Protein AF-A0A0F9AIU5-F1 (afdb_monomer)

Foldseek 3Di:
DDDQDPVNVVVVCVVPPPDDDDPVVVVVVVVVVPPDDDCPDPLVVQVVVLCPDPLVVVLFVLLCVVVVQAAPPPRDHDDKDKDFQCDPSNLCVVQVPDHPVSSVVRVSNRPSVRIHIHDPVVVVVVVVCVPPPPVVPPPDD

Sequence (141 aa):
GHIVSKKTREKLRKFNLGKEYSYKTRKKLSMAQTKEKEFTGFKKPLMKKIRIMGKYLKWRSAVFKRDNYHCQNCGEKGYLEAHHIIPLSIIICEFKVKTISDARKCVALWAVGNGISYCQRCHIKLDKFRGISIKNMELST

Organism: NCBI:txid412755

Nearest PDB structures (foldseek):
  5x42-assembly1_A  TM=6.432E-01  e=5.351E-02  Legionella pneumophila
  7ovb-assembly1_C  TM=6.244E-01  e=6.926E-02  Legionella pneumophila subsp. pneumophila str. Philadelphia 1
  5x1h-assembly4_I  TM=6.618E-01  e=1.408E-01  Legionella pneumophila subsp. pneum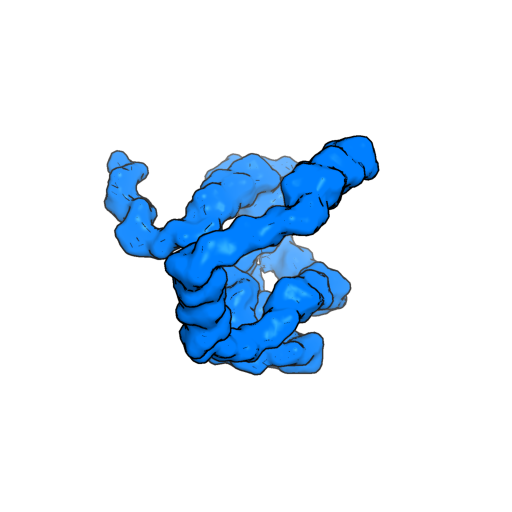ophila str. Philadelphia 1

Radius of gyration: 21.24 Å; Cα contacts (8 Å, |Δi|>4): 112; chains: 1; bounding box: 44×39×55 Å

Secondary structure (DSSP, 8-state):
-----HHHHHHHHHHHTTPPPPHHHHHHHHHHHSS------SHHHHHHHHHTSHHHHHHHHHHHHHTTTB-TTT--BSSEEEEESS-HHHHHHHTT--SHHHHHH-HHHH-GGGEEEEEHHHHHHHHTTTTS-GGGSSS--

Solvent-accessible surface area (backbone atoms only — not comparable to full-atom values): 8654 Å² total; per-residue (Å²): 131,88,83,77,52,69,70,57,52,53,52,53,48,65,71,54,59,89,66,82,70,54,69,71,57,51,49,54,56,50,60,68,64,69,54,88,67,80,83,75,68,67,54,68,65,51,53,55,55,51,68,70,32,72,67,39,53,53,35,44,51,50,22,31,59,74,46,69,56,25,13,79,85,78,61,51,69,74,76,68,43,71,43,52,75,67,45,68,71,54,53,35,57,78,69,63,46,83,47,72,68,46,51,73,69,41,59,79,82,57,40,49,87,37,38,43,31,22,29,62,73,58,43,51,61,57,53,73,49,69,87,58,66,78,88,71,71,82,81,81,129

Structure (mmCIF, N/CA/C/O backbone):
data_AF-A0A0F9AIU5-F1
#
_entry.id   AF-A0A0F9AIU5-F1
#
loop_
_atom_site.group_PDB
_atom_site.id
_atom_site.type_symbol
_atom_site.label_atom_id
_atom_site.label_alt_id
_atom_site.label_comp_id
_atom_site.label_asym_id
_atom_site.label_entity_id
_atom_site.label_seq_id
_atom_site.pdbx_PDB_ins_code
_atom_site.Cartn_x
_atom_site.Cartn_y
_atom_site.Cartn_z
_atom_site.occupancy
_atom_site.B_iso_or_equiv
_atom_site.auth_seq_id
_atom_site.auth_comp_id
_atom_site.auth_asym_id
_atom_site.auth_atom_id
_atom_site.pdbx_PDB_model_num
ATOM 1 N N . GLY A 1 1 ? -1.718 13.004 11.946 1.00 46.41 1 GLY A N 1
ATOM 2 C CA . GLY A 1 1 ? -2.636 13.099 13.098 1.00 46.41 1 GLY A CA 1
ATOM 3 C C . GLY A 1 1 ? -2.111 14.168 14.024 1.00 46.41 1 GLY A C 1
ATOM 4 O O . GLY A 1 1 ? -0.918 14.153 14.290 1.00 46.41 1 GLY A O 1
ATOM 5 N N . HIS A 1 2 ? -2.947 15.115 14.446 1.00 62.19 2 HIS A N 1
ATOM 6 C CA . HIS A 1 2 ? -2.507 16.229 15.289 1.00 62.19 2 HIS A CA 1
ATOM 7 C C . HIS A 1 2 ? -2.098 15.730 16.681 1.00 62.19 2 HIS A C 1
ATOM 9 O O . HIS A 1 2 ? -2.883 15.079 17.372 1.00 62.19 2 HIS A O 1
ATOM 15 N N . ILE A 1 3 ? -0.859 16.016 17.084 1.00 76.69 3 ILE A N 1
ATOM 16 C CA . ILE A 1 3 ? -0.356 15.684 18.419 1.00 76.69 3 ILE A CA 1
ATOM 17 C C . ILE A 1 3 ? -0.885 16.745 19.385 1.00 76.69 3 ILE A C 1
ATOM 19 O O . ILE A 1 3 ? -0.499 17.908 19.327 1.00 76.69 3 ILE A O 1
ATOM 23 N N . VAL A 1 4 ? -1.801 16.348 20.267 1.00 83.31 4 VAL A N 1
ATOM 24 C CA . VAL A 1 4 ? -2.376 17.240 21.282 1.00 83.31 4 VAL A CA 1
ATOM 25 C C . VAL A 1 4 ? -1.370 17.433 22.417 1.00 83.31 4 VAL A C 1
ATOM 27 O O . VAL A 1 4 ? -0.909 16.452 23.005 1.00 83.31 4 VAL A O 1
ATOM 30 N N . SER A 1 5 ? -1.052 18.688 22.747 1.00 91.00 5 SER A N 1
ATOM 31 C CA . SER A 1 5 ? -0.123 19.018 23.837 1.00 91.00 5 SER A CA 1
ATOM 32 C C . SER A 1 5 ? -0.610 18.475 25.192 1.00 91.00 5 SER A C 1
ATOM 34 O O . SER A 1 5 ? -1.819 18.366 25.434 1.00 91.00 5 SER A O 1
ATOM 36 N N . LYS A 1 6 ? 0.321 18.180 26.114 1.00 90.25 6 LYS A N 1
ATOM 37 C CA . LYS A 1 6 ? -0.019 17.752 27.488 1.00 90.25 6 LYS A CA 1
ATOM 38 C C . LYS A 1 6 ? -0.950 18.761 28.174 1.00 90.25 6 LYS A C 1
ATOM 40 O O . LYS A 1 6 ? -1.972 18.371 28.728 1.00 90.25 6 LYS A O 1
ATOM 45 N N . LYS A 1 7 ? -0.664 20.059 28.023 1.00 93.00 7 LYS A N 1
ATOM 46 C CA . LYS A 1 7 ? -1.472 21.161 28.570 1.00 93.00 7 LYS A CA 1
ATOM 47 C C . LYS A 1 7 ? -2.906 21.159 28.030 1.00 93.00 7 LYS A C 1
ATOM 49 O O . LYS A 1 7 ? -3.850 21.370 28.786 1.00 93.00 7 LYS A O 1
ATOM 54 N N . THR A 1 8 ? -3.090 20.896 26.737 1.00 90.88 8 THR A N 1
ATOM 55 C CA . THR A 1 8 ? -4.426 20.808 26.125 1.00 90.88 8 THR A CA 1
ATOM 56 C C . THR A 1 8 ? -5.200 19.592 26.641 1.00 90.88 8 THR A C 1
ATOM 58 O O . THR A 1 8 ? -6.387 19.712 26.941 1.00 90.88 8 THR A O 1
ATOM 61 N N . ARG A 1 9 ? -4.539 18.438 26.819 1.00 89.31 9 ARG A N 1
ATOM 62 C CA . ARG A 1 9 ? -5.160 17.239 27.417 1.00 89.31 9 ARG A CA 1
ATOM 63 C C . ARG A 1 9 ? -5.610 17.478 28.858 1.00 89.31 9 ARG A C 1
ATOM 65 O O . ARG A 1 9 ? -6.725 17.104 29.208 1.00 89.31 9 ARG A O 1
ATOM 72 N N . GLU A 1 10 ? -4.772 18.135 29.659 1.00 93.88 10 GLU A N 1
ATOM 73 C CA . GLU A 1 10 ? -5.070 18.507 31.047 1.00 93.88 10 GLU A CA 1
ATOM 74 C C . GLU A 1 10 ? -6.342 19.366 31.134 1.00 93.88 10 GLU A C 1
ATOM 76 O O . GLU A 1 10 ? -7.252 19.071 31.908 1.00 93.88 10 GLU A O 1
ATOM 81 N N . LYS A 1 11 ? -6.441 20.399 30.282 1.00 93.69 11 LYS A N 1
ATOM 82 C CA . LYS A 1 11 ? -7.605 21.296 30.218 1.00 93.69 11 LYS A CA 1
ATOM 83 C C . LYS A 1 11 ? -8.888 20.550 29.850 1.00 93.69 11 LYS A C 1
ATOM 85 O O . LYS A 1 11 ? -9.902 20.726 30.517 1.00 93.69 11 LYS A O 1
ATOM 90 N N . LEU A 1 12 ? -8.836 19.694 28.827 1.00 89.75 12 LEU A N 1
ATOM 91 C CA . LEU A 1 12 ? -9.987 18.887 28.405 1.00 89.75 12 LEU A CA 1
ATOM 92 C C . LEU A 1 12 ? -10.439 17.916 29.500 1.00 89.75 12 LEU A C 1
ATOM 94 O O . LEU A 1 12 ? -11.637 17.769 29.731 1.00 89.75 12 LEU A O 1
ATOM 98 N N . ARG A 1 13 ? -9.492 17.279 30.202 1.00 89.44 13 ARG A N 1
ATOM 99 C CA . ARG A 1 13 ? -9.795 16.399 31.337 1.00 89.44 13 ARG A CA 1
ATOM 100 C C . ARG A 1 13 ? -10.509 17.168 32.446 1.00 89.44 13 ARG A C 1
ATOM 102 O O . ARG A 1 13 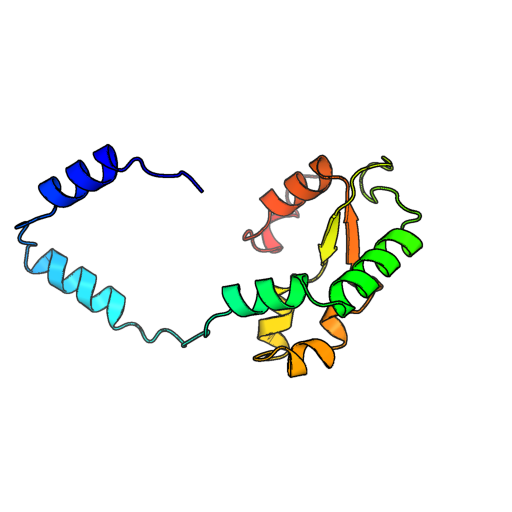? -11.579 16.737 32.860 1.00 89.44 13 ARG A O 1
ATOM 109 N N . LYS A 1 14 ? -9.952 18.303 32.888 1.00 93.06 14 LYS A N 1
ATOM 110 C CA . LYS A 1 14 ? -10.564 19.148 33.930 1.00 93.06 14 LYS A CA 1
ATOM 111 C C . LYS A 1 14 ? -11.965 19.620 33.533 1.00 93.06 14 LYS A C 1
ATOM 113 O O . LYS A 1 14 ? -12.858 19.605 34.363 1.00 93.06 14 LYS A O 1
ATOM 118 N N . PHE A 1 15 ? -12.171 19.967 32.263 1.00 89.69 15 PHE A N 1
ATOM 119 C CA . PHE A 1 15 ? -13.469 20.408 31.745 1.00 89.69 15 PHE A CA 1
ATOM 120 C C . PHE A 1 15 ? -14.537 19.304 31.691 1.00 89.69 15 PHE A C 1
ATOM 122 O O . PHE A 1 15 ? -15.726 19.608 31.746 1.00 89.69 15 PHE A O 1
ATOM 129 N N . ASN A 1 16 ? -14.142 18.041 31.526 1.00 88.88 16 ASN A N 1
ATOM 130 C CA . ASN A 1 16 ? -15.077 16.917 31.420 1.00 88.88 16 ASN A CA 1
ATOM 131 C C . ASN A 1 16 ? -15.319 16.200 32.754 1.00 88.88 16 ASN A C 1
ATOM 133 O O . ASN A 1 16 ? -16.308 15.480 32.882 1.00 88.88 16 ASN A O 1
ATOM 137 N N . LEU A 1 17 ? -14.425 16.373 33.729 1.00 91.56 17 LEU A N 1
ATOM 138 C CA . LEU A 1 17 ? -14.544 15.749 35.041 1.00 91.56 17 LEU A CA 1
ATOM 139 C C . LEU A 1 17 ? -15.805 16.254 35.759 1.00 91.56 17 LEU A C 1
ATOM 141 O O . LEU A 1 17 ? -16.041 17.456 35.823 1.00 91.56 17 LEU A O 1
ATOM 145 N N . GLY A 1 18 ? -16.615 15.330 36.283 1.00 86.44 18 GLY A N 1
ATOM 146 C CA . GLY A 1 18 ? -17.822 15.655 37.053 1.00 86.44 18 GLY A CA 1
ATOM 147 C C . GLY A 1 18 ? -19.027 16.118 36.228 1.00 86.44 18 GLY A C 1
ATOM 148 O O . GLY A 1 18 ? -20.044 16.485 36.804 1.00 86.44 18 GLY A O 1
ATOM 149 N N . LYS A 1 19 ? -18.958 16.100 34.890 1.00 86.31 19 LYS A N 1
ATOM 150 C CA . LYS A 1 19 ? -20.119 16.445 34.063 1.00 86.31 19 LYS A CA 1
ATOM 151 C C . LYS A 1 19 ? -21.179 15.356 34.104 1.00 86.31 19 LYS A C 1
ATOM 153 O O . LYS A 1 19 ? -20.973 14.256 33.594 1.00 86.31 19 LYS A O 1
ATOM 158 N N . GLU A 1 20 ? -22.345 15.711 34.621 1.00 87.94 20 GLU A N 1
ATOM 159 C CA . GLU A 1 20 ? -23.538 14.889 34.503 1.00 87.94 20 GLU A CA 1
ATOM 160 C C . GLU A 1 20 ? 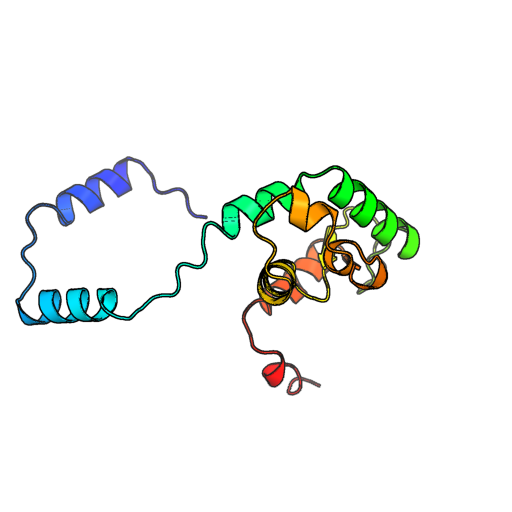-24.240 15.136 33.169 1.00 87.94 20 GLU A C 1
ATOM 162 O O . GLU A 1 20 ? -24.456 16.268 32.732 1.00 87.94 20 GLU A O 1
ATOM 167 N N . TYR A 1 21 ? -24.608 14.047 32.502 1.00 86.31 21 TYR A N 1
ATOM 168 C CA . TYR A 1 21 ? -25.377 14.104 31.269 1.00 86.31 21 TYR A CA 1
ATOM 169 C C . TYR A 1 21 ? -26.856 13.868 31.557 1.00 86.31 21 TYR A C 1
ATOM 171 O O . TYR A 1 21 ? -27.231 12.944 32.290 1.00 86.31 21 TYR A O 1
ATOM 179 N N . SER A 1 22 ? -27.708 14.655 30.894 1.00 91.50 22 SER A N 1
ATOM 180 C CA . SER A 1 22 ? -29.158 14.477 30.964 1.00 91.50 22 SER A CA 1
ATOM 181 C C . SER A 1 22 ? -29.561 13.045 30.597 1.00 91.50 22 SER A C 1
ATOM 183 O O . SER A 1 22 ? -28.896 12.367 29.804 1.00 91.50 22 SER A O 1
ATOM 185 N N . TYR A 1 23 ? -30.690 12.584 31.136 1.00 90.12 23 TYR A N 1
ATOM 186 C CA . TYR A 1 23 ? -31.233 11.260 30.823 1.00 90.12 23 TYR A CA 1
ATOM 187 C C . TYR A 1 23 ? -31.403 11.046 29.309 1.00 90.12 23 TYR A C 1
ATOM 189 O O . TYR A 1 23 ? -30.992 10.013 28.779 1.00 90.12 23 TYR A O 1
ATOM 197 N N . LYS A 1 24 ? -31.923 12.053 28.587 1.00 90.94 24 LYS A N 1
ATOM 198 C CA . LYS A 1 24 ? -32.073 12.005 27.121 1.00 90.94 24 LYS A CA 1
ATOM 199 C C . LYS A 1 24 ? -30.725 11.798 26.419 1.00 90.94 24 LYS A C 1
ATOM 201 O O . LYS A 1 24 ? -30.640 10.986 25.498 1.00 90.94 24 LYS A O 1
ATOM 206 N N . THR A 1 25 ? -29.671 12.486 26.861 1.00 89.81 25 THR A N 1
ATOM 207 C CA . THR A 1 25 ? -28.319 12.339 26.298 1.00 89.81 25 THR A CA 1
ATOM 208 C C . THR A 1 25 ? -27.720 10.967 26.610 1.00 89.81 25 THR A C 1
ATOM 210 O O . THR A 1 25 ? -27.218 10.308 25.700 1.00 89.81 25 THR A O 1
ATOM 213 N N . ARG A 1 26 ? -27.841 10.483 27.855 1.00 86.88 26 ARG A N 1
ATOM 214 C CA . ARG A 1 26 ? -27.385 9.135 28.247 1.00 86.88 26 ARG A CA 1
ATOM 215 C C . ARG A 1 26 ? -28.081 8.039 27.440 1.00 86.88 26 ARG A C 1
ATOM 217 O O . ARG A 1 26 ? -27.416 7.139 26.931 1.00 86.88 26 ARG A O 1
ATOM 224 N N . LYS A 1 27 ? -29.399 8.156 27.249 1.00 88.94 27 LYS A N 1
ATOM 225 C CA . LYS A 1 27 ? -30.193 7.213 26.450 1.00 88.94 27 LYS A CA 1
ATOM 226 C C . LYS A 1 27 ? -29.747 7.195 24.985 1.00 88.94 27 LYS A C 1
ATOM 228 O O . LYS A 1 27 ? -29.511 6.118 24.448 1.00 88.94 27 LYS A O 1
ATOM 233 N N . LYS A 1 28 ? -29.540 8.363 24.358 1.00 89.12 28 LYS A N 1
ATOM 234 C CA . LYS A 1 28 ? -29.011 8.452 22.980 1.00 89.12 28 LYS A CA 1
ATOM 235 C C . LYS A 1 28 ? -27.633 7.796 22.838 1.00 89.12 28 LYS A C 1
ATOM 237 O O . LYS A 1 28 ? -27.408 7.070 21.873 1.00 89.12 28 LYS A O 1
ATOM 242 N N . LEU A 1 29 ? -26.729 8.018 23.796 1.00 84.19 29 LEU A N 1
ATOM 243 C CA . LEU A 1 29 ? -25.398 7.395 23.804 1.00 84.19 29 LEU A CA 1
ATOM 244 C C . LEU A 1 29 ? -25.478 5.866 23.943 1.00 84.19 29 LEU A C 1
ATOM 246 O O . LEU A 1 29 ? -24.811 5.153 23.197 1.00 84.19 29 LEU A O 1
ATOM 250 N N . SER A 1 30 ? -26.324 5.366 24.846 1.00 85.06 30 SER A N 1
ATOM 251 C CA . SER A 1 30 ? -26.550 3.928 25.045 1.00 85.06 30 SER A CA 1
ATOM 252 C C . SER A 1 30 ? -27.143 3.260 23.797 1.00 85.06 30 SER A C 1
ATOM 254 O O . SER A 1 30 ? -26.631 2.243 23.331 1.00 85.06 30 SER A O 1
ATOM 256 N N . MET A 1 31 ? -28.147 3.879 23.169 1.00 84.12 31 MET A N 1
ATOM 257 C CA . MET A 1 31 ? -28.743 3.384 21.919 1.00 84.12 31 MET A CA 1
ATOM 258 C C . MET A 1 31 ? -27.745 3.347 20.745 1.00 84.12 31 MET A C 1
ATOM 260 O O . MET A 1 31 ? -27.866 2.522 19.845 1.00 84.12 31 MET A O 1
ATOM 264 N N . ALA A 1 32 ? -26.733 4.219 20.736 1.00 79.38 32 ALA A N 1
ATOM 265 C CA . ALA A 1 32 ? -25.674 4.187 19.725 1.00 79.38 32 ALA A CA 1
ATOM 266 C C . ALA A 1 32 ? -24.667 3.036 19.932 1.00 79.38 32 ALA A C 1
ATOM 268 O O . ALA A 1 32 ? -23.966 2.658 18.986 1.00 79.38 32 ALA A O 1
ATOM 269 N N . GLN A 1 33 ? -24.572 2.497 21.153 1.00 71.88 33 GLN A N 1
ATOM 270 C CA . GLN A 1 33 ? -23.690 1.379 21.503 1.00 71.88 33 GLN A CA 1
ATOM 271 C C . GLN A 1 33 ? -24.346 0.009 21.304 1.00 71.88 33 GLN A C 1
ATOM 273 O O . GLN A 1 33 ? -23.636 -0.947 21.021 1.00 71.88 33 GLN A O 1
ATOM 278 N N . THR A 1 34 ? -25.672 -0.078 21.417 1.00 68.44 34 THR A N 1
ATOM 279 C CA . THR A 1 34 ? -26.445 -1.331 21.312 1.00 68.44 34 THR A CA 1
ATOM 280 C C . THR A 1 34 ? -26.705 -1.797 19.883 1.00 68.44 34 THR A C 1
ATOM 282 O O . THR A 1 34 ? -27.154 -2.922 19.691 1.00 68.44 34 THR A O 1
ATOM 285 N N . LYS A 1 35 ? -26.402 -0.980 18.865 1.00 69.31 35 LYS A N 1
ATOM 286 C CA . LYS A 1 35 ? -26.368 -1.471 17.483 1.00 69.31 35 LYS A CA 1
ATOM 287 C C . LYS A 1 35 ? -25.335 -2.591 17.396 1.00 69.31 35 LYS A C 1
ATOM 289 O O . LYS A 1 35 ? -24.162 -2.329 17.667 1.00 69.31 35 LYS A O 1
ATOM 294 N N . GLU A 1 36 ? -25.764 -3.790 17.000 1.00 61.91 36 GLU A N 1
ATOM 295 C CA . GLU A 1 36 ? -24.860 -4.889 16.665 1.00 61.91 36 GLU A CA 1
ATOM 296 C C . GLU A 1 36 ? -23.819 -4.373 15.674 1.00 61.91 36 GLU A C 1
ATOM 298 O O . GLU A 1 36 ? -24.114 -4.003 14.537 1.00 61.91 36 GLU A O 1
ATOM 303 N N . LYS A 1 37 ? -22.582 -4.258 16.146 1.00 61.44 37 LYS A N 1
ATOM 304 C CA . LYS A 1 37 ? -21.440 -3.963 15.297 1.00 61.44 37 LYS A CA 1
ATOM 305 C C . LYS A 1 37 ? -20.719 -5.274 15.112 1.00 61.44 37 LYS A C 1
ATOM 307 O O . LYS A 1 37 ? -20.190 -5.823 16.075 1.00 61.44 37 LYS A O 1
ATOM 312 N N . GLU A 1 38 ? -20.677 -5.746 13.875 1.00 62.16 38 GLU A N 1
ATOM 313 C CA . GLU A 1 38 ? -19.834 -6.872 13.506 1.00 62.16 38 GLU A CA 1
ATOM 314 C C . GLU A 1 38 ? -18.401 -6.589 13.992 1.00 62.16 38 GLU A C 1
ATOM 316 O O . GLU A 1 38 ? -17.815 -5.538 13.692 1.00 62.16 38 GLU A O 1
ATOM 321 N N . PHE A 1 39 ? -17.837 -7.487 14.806 1.00 58.31 39 PHE A N 1
ATOM 322 C CA . PHE A 1 39 ? -16.470 -7.345 15.295 1.00 58.31 39 PHE A CA 1
ATOM 323 C C . PHE A 1 39 ? -15.510 -7.543 14.123 1.00 58.31 39 PHE A C 1
ATOM 325 O O . PHE A 1 39 ? -15.043 -8.639 13.827 1.00 58.31 39 PHE A O 1
ATOM 332 N N . THR A 1 40 ? -15.187 -6.446 13.444 1.00 55.03 40 THR A N 1
ATOM 333 C CA . THR A 1 40 ? -14.312 -6.472 12.266 1.00 55.03 40 THR A CA 1
ATOM 334 C C . THR A 1 40 ? -12.849 -6.803 12.593 1.00 55.03 40 THR A C 1
ATOM 336 O O . THR A 1 40 ? -12.017 -6.858 11.687 1.00 55.03 40 THR A O 1
ATOM 339 N N . GLY A 1 41 ? -12.523 -7.049 13.868 1.00 53.28 41 GLY A N 1
ATOM 340 C CA . GLY A 1 41 ? -11.174 -7.305 14.349 1.00 53.28 41 GLY A CA 1
ATOM 341 C C . GLY A 1 41 ? -10.243 -6.100 14.211 1.00 53.28 41 GLY A C 1
ATOM 342 O O . GLY A 1 41 ? -10.616 -4.990 13.826 1.00 53.28 41 GLY A O 1
ATOM 343 N N . PHE A 1 42 ? -8.965 -6.323 14.501 1.00 56.69 42 PHE A N 1
ATOM 344 C CA . PHE A 1 42 ? -7.917 -5.314 1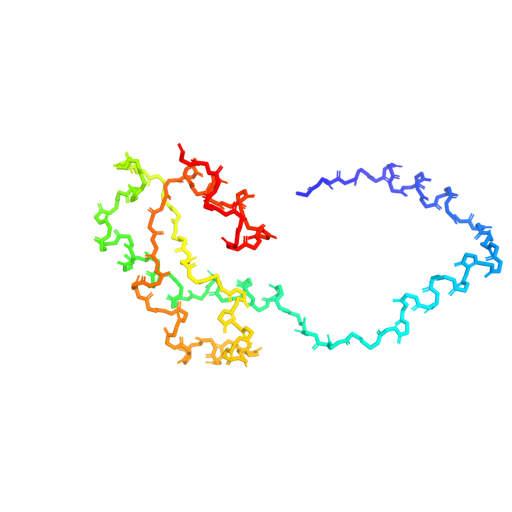4.381 1.00 56.69 42 PHE A CA 1
ATOM 345 C C . PHE A 1 42 ? -7.404 -5.192 12.928 1.00 56.69 42 PHE A C 1
ATOM 347 O O . PHE A 1 42 ? -6.220 -5.417 12.657 1.00 56.69 42 PHE A O 1
ATOM 354 N N . LYS A 1 43 ? -8.275 -4.806 11.975 1.00 65.50 43 LYS A N 1
ATOM 355 C CA . LYS A 1 43 ? -7.906 -4.638 10.546 1.00 65.50 43 LYS A CA 1
ATOM 356 C C . LYS A 1 43 ? -6.685 -3.726 10.364 1.00 65.50 43 LYS A C 1
ATOM 358 O O . LYS A 1 43 ? -5.786 -4.030 9.583 1.00 65.50 43 LYS A O 1
ATOM 363 N N . LYS A 1 44 ? -6.601 -2.637 11.141 1.00 74.50 44 LYS A N 1
ATOM 364 C CA . LYS A 1 44 ? -5.486 -1.672 11.077 1.00 74.50 44 LYS A CA 1
ATOM 365 C C . LYS A 1 44 ? -4.129 -2.300 11.464 1.00 74.50 44 LYS A C 1
ATOM 367 O O . LYS A 1 44 ? -3.187 -2.163 10.679 1.00 74.50 44 LYS A O 1
ATOM 372 N N . PRO A 1 45 ? -3.994 -3.019 12.598 1.00 86.94 45 PRO A N 1
ATOM 373 C CA . PRO A 1 45 ? -2.786 -3.790 12.900 1.00 86.94 45 PRO A CA 1
ATOM 374 C C . PRO A 1 45 ? -2.387 -4.819 11.839 1.00 86.94 45 PRO A C 1
ATOM 376 O O . PRO A 1 45 ? -1.206 -4.893 11.499 1.00 86.94 45 PRO A O 1
ATOM 379 N N . LEU A 1 46 ? -3.337 -5.575 11.277 1.00 90.25 46 LEU A N 1
ATOM 380 C CA . LEU A 1 46 ? -3.034 -6.565 10.238 1.00 90.25 46 LEU A CA 1
ATOM 381 C C . LEU A 1 46 ? -2.505 -5.905 8.957 1.00 90.25 46 LEU A C 1
ATOM 383 O O . LEU A 1 46 ? -1.452 -6.294 8.461 1.00 90.25 46 LEU A O 1
ATOM 387 N N . MET A 1 47 ? -3.172 -4.858 8.462 1.00 90.81 47 MET A N 1
ATOM 388 C CA . MET A 1 47 ? -2.729 -4.111 7.276 1.00 90.81 47 MET A CA 1
ATOM 389 C C . MET A 1 47 ? -1.316 -3.543 7.440 1.00 90.81 47 MET A C 1
ATOM 391 O O . MET A 1 47 ? -0.513 -3.606 6.508 1.00 90.81 47 MET A O 1
ATOM 395 N N . LYS A 1 48 ? -0.994 -3.010 8.629 1.00 92.12 48 LYS A N 1
ATOM 396 C CA . LYS A 1 48 ? 0.357 -2.519 8.933 1.00 92.12 48 LYS A CA 1
ATOM 397 C C . LYS A 1 48 ? 1.378 -3.652 8.854 1.00 92.12 48 LYS A C 1
ATOM 399 O O . LYS A 1 48 ? 2.417 -3.478 8.226 1.00 92.12 48 LYS A O 1
ATOM 404 N N . LYS A 1 49 ? 1.063 -4.812 9.439 1.00 94.19 49 LYS A N 1
ATOM 405 C CA . LYS A 1 49 ? 1.923 -5.998 9.376 1.00 94.19 49 LYS A CA 1
ATOM 406 C C . LYS A 1 49 ? 2.110 -6.494 7.936 1.00 94.19 49 LYS A C 1
ATOM 408 O O . LYS A 1 49 ? 3.229 -6.823 7.574 1.00 94.19 49 LYS A O 1
ATOM 413 N N . ILE A 1 50 ? 1.069 -6.480 7.100 1.00 95.44 50 ILE A N 1
ATOM 414 C CA . ILE A 1 50 ? 1.156 -6.884 5.684 1.00 95.44 50 ILE A CA 1
ATOM 415 C C . ILE A 1 50 ? 2.151 -6.006 4.910 1.00 95.44 50 ILE A C 1
ATOM 417 O O . ILE A 1 50 ? 2.984 -6.525 4.171 1.00 95.44 50 ILE A O 1
ATOM 421 N N . ARG A 1 51 ? 2.122 -4.683 5.122 1.00 94.00 51 ARG A N 1
ATOM 422 C CA . ARG A 1 51 ? 2.989 -3.720 4.413 1.00 94.00 51 ARG A CA 1
ATOM 423 C C . ARG A 1 51 ? 4.467 -3.767 4.815 1.00 94.00 51 ARG A C 1
ATOM 425 O O . ARG A 1 51 ? 5.294 -3.227 4.092 1.00 94.00 51 ARG A O 1
ATOM 432 N N . ILE A 1 52 ? 4.809 -4.398 5.938 1.00 94.81 52 ILE A N 1
ATOM 433 C CA . ILE A 1 52 ? 6.209 -4.599 6.356 1.00 94.81 52 ILE A CA 1
ATOM 434 C C . ILE A 1 52 ? 6.742 -5.990 5.984 1.00 94.81 52 ILE A C 1
ATOM 436 O O . ILE A 1 52 ? 7.902 -6.295 6.243 1.00 94.81 52 ILE A O 1
ATOM 440 N N . MET A 1 53 ? 5.918 -6.857 5.387 1.00 95.31 53 MET A N 1
ATOM 441 C CA . MET A 1 53 ? 6.358 -8.191 4.981 1.00 95.31 53 MET A CA 1
ATOM 442 C C . MET A 1 53 ? 7.351 -8.118 3.821 1.00 95.31 53 MET A C 1
ATOM 444 O O . MET A 1 53 ? 7.165 -7.359 2.872 1.00 95.31 53 MET A O 1
ATOM 448 N N . GLY A 1 54 ? 8.306 -9.050 3.792 1.00 97.00 54 GLY A N 1
ATOM 449 C CA . GLY A 1 54 ? 9.178 -9.233 2.627 1.00 97.00 54 GLY A CA 1
ATOM 450 C C . GLY A 1 54 ? 8.407 -9.496 1.324 1.00 97.00 54 GLY A C 1
ATOM 451 O O . GLY A 1 54 ? 8.849 -9.091 0.255 1.00 97.00 54 GLY A O 1
ATOM 452 N N . LYS A 1 55 ? 7.212 -10.105 1.393 1.00 96.56 55 LYS A N 1
ATOM 453 C CA . LYS A 1 55 ? 6.356 -10.313 0.212 1.00 96.56 55 LYS A CA 1
ATOM 45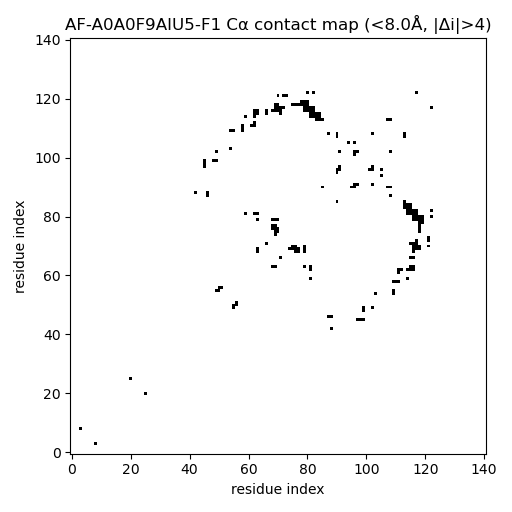4 C C . LYS A 1 55 ? 5.809 -8.999 -0.357 1.00 96.56 55 LYS A C 1
ATOM 456 O O . LYS A 1 55 ? 5.775 -8.851 -1.573 1.00 96.56 55 LYS A O 1
ATOM 461 N N . TYR A 1 56 ? 5.483 -8.030 0.502 1.00 97.44 56 TYR A N 1
ATOM 462 C CA . TYR A 1 56 ? 5.116 -6.681 0.070 1.00 97.44 56 TYR A CA 1
ATOM 463 C C . TYR A 1 56 ? 6.289 -5.973 -0.605 1.00 97.44 56 TYR A C 1
ATOM 465 O O . TYR A 1 56 ? 6.096 -5.359 -1.648 1.00 97.44 56 TYR A O 1
ATOM 473 N N . LEU A 1 57 ? 7.506 -6.107 -0.066 1.00 96.88 57 LEU A N 1
ATOM 474 C CA . LEU A 1 57 ? 8.704 -5.548 -0.701 1.00 96.88 57 LEU A CA 1
ATOM 475 C C . LEU A 1 57 ? 8.925 -6.142 -2.099 1.00 96.88 57 LEU A C 1
ATOM 477 O O . LEU A 1 57 ? 9.111 -5.395 -3.053 1.00 96.88 57 LEU A O 1
ATOM 481 N N . LYS A 1 58 ? 8.817 -7.470 -2.240 1.00 98.12 58 LYS A N 1
ATOM 482 C CA . LYS A 1 58 ? 8.926 -8.154 -3.540 1.00 98.12 58 LYS A CA 1
ATOM 483 C C . LYS A 1 58 ? 7.855 -7.690 -4.528 1.00 98.12 58 LYS A C 1
ATOM 485 O O . LYS A 1 58 ? 8.180 -7.375 -5.667 1.00 98.12 58 LYS A O 1
ATOM 490 N N . TRP A 1 59 ? 6.599 -7.617 -4.086 1.00 98.38 59 TRP A N 1
ATOM 491 C CA . TRP A 1 59 ? 5.493 -7.123 -4.9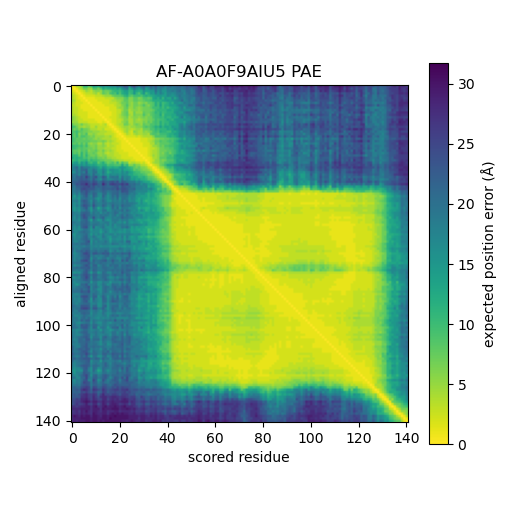07 1.00 98.38 59 TRP A CA 1
ATOM 492 C C . TRP A 1 59 ? 5.714 -5.670 -5.344 1.00 98.38 59 TRP A C 1
ATOM 494 O O . TRP A 1 59 ? 5.636 -5.379 -6.533 1.00 98.38 59 TRP A O 1
ATOM 504 N N . ARG A 1 60 ? 6.086 -4.779 -4.415 1.00 98.12 60 ARG A N 1
ATOM 505 C CA . ARG A 1 60 ? 6.401 -3.373 -4.707 1.00 98.12 60 ARG A CA 1
ATOM 506 C C . ARG A 1 60 ? 7.502 -3.260 -5.762 1.00 98.12 60 ARG A C 1
ATOM 508 O O . ARG A 1 60 ? 7.335 -2.522 -6.727 1.00 98.12 60 ARG A O 1
ATOM 515 N N . SER A 1 61 ? 8.597 -4.002 -5.603 1.00 98.06 61 SER A N 1
ATOM 516 C CA . SER A 1 61 ? 9.694 -4.000 -6.576 1.00 98.06 61 SER A CA 1
ATOM 517 C C . SER A 1 61 ? 9.260 -4.524 -7.945 1.00 98.06 61 SER A C 1
ATOM 519 O O . SER A 1 61 ? 9.681 -3.977 -8.959 1.00 98.06 61 SER A O 1
ATOM 521 N N . ALA A 1 62 ? 8.398 -5.544 -7.996 1.00 98.44 62 ALA A N 1
ATOM 522 C CA . ALA A 1 62 ? 7.867 -6.068 -9.253 1.00 98.44 62 ALA A CA 1
ATOM 523 C C . ALA A 1 62 ? 6.971 -5.049 -9.979 1.00 98.44 62 ALA A C 1
ATOM 525 O O . ALA A 1 62 ? 7.103 -4.883 -11.189 1.00 98.44 62 ALA A O 1
ATOM 526 N N . VAL A 1 63 ? 6.115 -4.331 -9.243 1.00 98.50 63 VAL A N 1
ATOM 527 C CA . VAL A 1 63 ? 5.289 -3.237 -9.787 1.00 98.50 63 VAL A CA 1
ATOM 528 C C . VAL A 1 63 ? 6.178 -2.127 -10.344 1.00 98.50 63 VAL A C 1
ATOM 530 O O . VAL A 1 63 ? 6.001 -1.720 -11.486 1.00 98.50 63 VAL A O 1
ATOM 533 N N . PHE A 1 64 ? 7.190 -1.701 -9.584 1.00 98.25 64 PHE A N 1
ATOM 534 C CA . PHE A 1 64 ? 8.114 -0.653 -10.028 1.00 98.25 64 PHE A CA 1
ATOM 535 C C . PHE A 1 64 ? 8.897 -1.067 -11.270 1.00 98.25 64 PHE A C 1
ATOM 537 O O . PHE A 1 64 ? 9.030 -0.272 -12.194 1.00 98.25 64 PHE A O 1
ATOM 544 N N . LYS A 1 65 ? 9.371 -2.317 -11.320 1.00 98.38 65 LYS A N 1
ATOM 545 C CA . LYS A 1 65 ? 10.083 -2.849 -12.484 1.00 98.38 65 LYS A CA 1
ATOM 546 C C . LYS A 1 65 ? 9.186 -2.900 -13.723 1.00 98.38 65 LYS A C 1
ATOM 548 O O . LYS A 1 65 ? 9.635 -2.493 -14.788 1.00 98.38 65 LYS A O 1
ATOM 553 N N .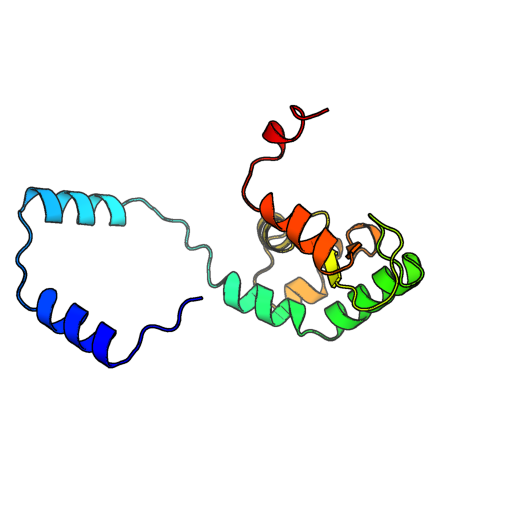 ARG A 1 66 ? 7.934 -3.363 -13.589 1.00 98.19 66 ARG A N 1
ATOM 554 C CA . ARG A 1 66 ? 6.943 -3.361 -14.684 1.00 98.19 66 ARG A CA 1
ATOM 555 C C . ARG A 1 66 ? 6.710 -1.946 -15.213 1.00 98.19 66 ARG A C 1
ATOM 557 O O . ARG A 1 66 ? 6.688 -1.737 -16.416 1.00 98.19 66 ARG A O 1
ATOM 564 N N . ASP A 1 67 ? 6.596 -0.989 -14.300 1.00 98.19 67 ASP A N 1
ATOM 565 C CA . ASP A 1 67 ? 6.331 0.424 -14.592 1.00 98.19 67 ASP A CA 1
ATOM 566 C C . ASP A 1 67 ? 7.592 1.201 -15.004 1.00 98.19 67 ASP A C 1
ATOM 568 O O . ASP A 1 67 ? 7.590 2.433 -15.053 1.00 98.19 67 ASP A O 1
ATOM 572 N N . ASN A 1 68 ? 8.695 0.488 -15.255 1.00 97.94 68 ASN A N 1
ATOM 573 C CA . ASN A 1 68 ? 10.004 1.034 -15.594 1.00 97.94 68 ASN A CA 1
ATOM 574 C C . ASN A 1 68 ? 10.495 2.117 -14.612 1.00 97.94 68 ASN A C 1
ATOM 576 O O . ASN A 1 68 ? 11.230 3.017 -14.997 1.00 97.94 68 ASN A O 1
ATOM 580 N N . TYR A 1 69 ? 10.076 2.080 -13.346 1.00 97.94 69 TYR A N 1
ATOM 581 C CA . TYR A 1 69 ? 10.367 3.115 -12.346 1.00 97.94 69 TYR A CA 1
ATOM 582 C C . TYR A 1 69 ? 9.889 4.527 -12.745 1.00 97.94 69 TYR A C 1
ATOM 584 O O . TYR A 1 69 ? 10.523 5.524 -12.389 1.00 97.94 69 TYR A O 1
ATOM 592 N N . HIS A 1 70 ? 8.754 4.624 -13.445 1.00 98.19 70 HIS A N 1
ATOM 593 C CA . HIS A 1 70 ? 8.076 5.891 -13.740 1.00 98.19 70 HIS A CA 1
ATOM 594 C C . HIS A 1 70 ? 6.692 5.936 -13.086 1.00 98.19 70 HIS A C 1
ATOM 596 O O . HIS A 1 70 ? 6.001 4.922 -12.947 1.00 98.19 70 HIS A O 1
ATOM 602 N N . CYS A 1 71 ? 6.257 7.137 -12.712 1.00 97.75 71 CYS A N 1
ATOM 603 C CA . CYS A 1 71 ? 4.874 7.390 -12.336 1.00 97.75 71 CYS A CA 1
ATOM 604 C C . CYS A 1 71 ? 3.950 7.113 -13.528 1.00 97.75 71 CYS A C 1
ATOM 606 O O . CYS A 1 71 ? 4.075 7.754 -14.565 1.00 97.75 71 CYS A O 1
ATOM 608 N N . GLN A 1 72 ? 2.965 6.235 -13.362 1.00 97.31 72 GLN A N 1
ATOM 609 C CA . GLN A 1 72 ? 2.053 5.854 -14.446 1.00 97.31 72 GLN A CA 1
ATOM 610 C C . GLN A 1 72 ? 0.972 6.906 -14.746 1.00 97.31 72 GLN A C 1
ATOM 612 O O . GLN A 1 72 ? 0.210 6.747 -15.688 1.00 97.31 72 GLN A O 1
ATOM 617 N N . ASN A 1 73 ? 0.895 7.987 -13.960 1.00 95.81 73 ASN A N 1
ATOM 618 C CA . ASN A 1 73 ? -0.014 9.105 -14.231 1.00 95.81 73 ASN A CA 1
ATOM 619 C C . ASN A 1 73 ? 0.669 10.288 -14.934 1.00 95.81 73 ASN A C 1
ATOM 621 O O . ASN A 1 73 ? 0.045 10.948 -15.751 1.00 95.81 73 ASN A O 1
ATOM 625 N N . CYS A 1 74 ? 1.917 10.612 -14.579 1.00 96.50 74 CYS A N 1
ATOM 626 C CA . CYS A 1 74 ? 2.607 11.802 -15.102 1.00 96.50 74 CYS A CA 1
ATOM 627 C C . CYS A 1 74 ? 3.971 11.522 -15.743 1.00 96.50 74 CYS A C 1
ATOM 629 O O . CYS A 1 74 ? 4.618 12.457 -16.197 1.00 96.50 74 CYS A O 1
ATOM 631 N N . GLY A 1 75 ? 4.448 10.276 -15.736 1.00 97.00 75 GLY A N 1
ATOM 632 C CA . GLY A 1 75 ? 5.742 9.893 -16.304 1.00 97.00 75 GLY A CA 1
ATOM 633 C C . GLY 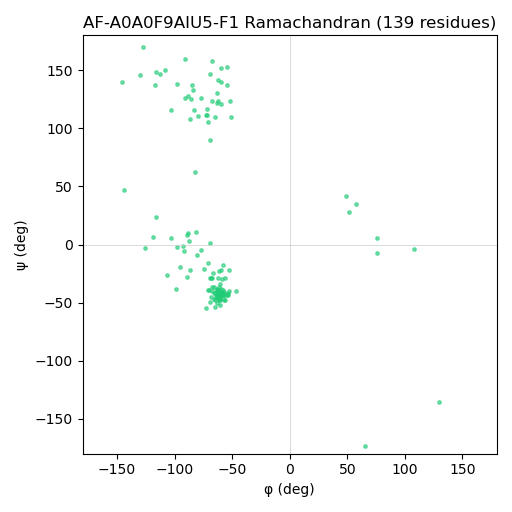A 1 75 ? 6.972 10.277 -15.471 1.00 97.00 75 GLY A C 1
ATOM 634 O O . GLY A 1 75 ? 8.071 9.853 -15.803 1.00 97.00 75 GLY A O 1
ATOM 635 N N . GLU A 1 76 ? 6.837 11.037 -14.380 1.00 95.81 76 GLU A N 1
ATOM 636 C CA . GLU A 1 76 ? 7.994 11.449 -13.569 1.00 95.81 76 GLU A CA 1
ATOM 637 C C . GLU A 1 76 ? 8.737 10.252 -12.946 1.00 95.81 76 GLU A C 1
ATOM 639 O O . GLU A 1 76 ? 8.126 9.295 -12.454 1.00 95.81 76 GLU A O 1
ATOM 644 N N . LYS A 1 77 ? 10.071 10.354 -12.912 1.00 94.38 77 LYS A N 1
ATOM 645 C CA . LYS A 1 77 ? 10.969 9.466 -12.160 1.00 94.38 77 LYS A CA 1
ATOM 646 C C . LYS A 1 77 ? 11.219 10.021 -10.756 1.00 94.38 77 LYS A C 1
ATOM 648 O O . LYS A 1 77 ? 11.083 11.217 -10.517 1.00 94.38 77 LYS A O 1
ATOM 653 N N . GLY A 1 78 ? 11.648 9.159 -9.835 1.00 92.19 78 GLY A N 1
ATOM 654 C CA . GLY A 1 78 ? 12.090 9.561 -8.497 1.00 92.19 78 GLY A CA 1
ATOM 655 C C . GLY A 1 78 ? 11.425 8.747 -7.396 1.00 92.19 78 GLY A C 1
ATOM 656 O O . GLY A 1 78 ? 11.345 7.522 -7.478 1.00 92.19 78 GLY A O 1
ATOM 657 N N . TYR A 1 79 ? 10.965 9.422 -6.341 1.00 95.00 79 TYR A N 1
ATOM 658 C CA . TYR A 1 79 ? 10.288 8.749 -5.237 1.00 95.00 79 TYR A CA 1
ATOM 659 C C . TYR A 1 79 ? 8.891 8.269 -5.661 1.00 95.00 79 TYR A C 1
ATOM 661 O O . TYR A 1 79 ? 7.975 9.067 -5.883 1.00 95.00 79 TYR A O 1
ATOM 669 N N . LEU A 1 80 ? 8.741 6.946 -5.748 1.00 96.75 80 LEU A N 1
ATOM 670 C CA . LEU A 1 80 ? 7.508 6.272 -6.142 1.00 96.75 80 LEU A CA 1
ATOM 671 C C . LEU A 1 80 ? 6.889 5.480 -4.990 1.00 96.75 80 LEU A C 1
ATOM 673 O O . LEU A 1 80 ? 7.573 4.859 -4.162 1.00 96.75 80 LEU A O 1
ATOM 677 N N . GLU A 1 81 ? 5.563 5.433 -5.007 1.00 95.44 81 GLU A N 1
ATOM 678 C CA . GLU A 1 81 ? 4.726 4.609 -4.146 1.00 95.44 81 GLU A CA 1
ATOM 679 C C . GLU A 1 81 ? 3.943 3.600 -4.992 1.00 95.44 81 GLU A C 1
ATOM 681 O O . GLU A 1 81 ? 3.418 3.931 -6.053 1.00 95.44 81 GLU A O 1
ATOM 686 N N . ALA A 1 82 ? 3.868 2.352 -4.520 1.00 96.00 82 ALA A N 1
ATOM 687 C CA . ALA A 1 82 ? 3.045 1.321 -5.145 1.00 96.00 82 ALA A CA 1
ATOM 688 C C . ALA A 1 82 ? 1.622 1.399 -4.580 1.00 96.00 82 ALA A C 1
ATOM 690 O O . ALA A 1 82 ? 1.365 1.039 -3.423 1.00 96.00 82 ALA A O 1
ATOM 691 N N . HIS A 1 83 ? 0.698 1.869 -5.407 1.00 94.00 83 HIS A N 1
ATOM 692 C CA . HIS A 1 83 ? -0.722 1.909 -5.109 1.00 94.00 83 HIS A CA 1
ATOM 693 C C . HIS A 1 83 ? -1.362 0.564 -5.453 1.00 94.00 83 HIS A C 1
ATOM 695 O O . HIS A 1 83 ? -1.058 -0.019 -6.489 1.00 94.00 83 HIS A O 1
ATOM 701 N N . HIS A 1 84 ? -2.240 0.063 -4.583 1.00 93.12 84 HIS A N 1
ATOM 702 C CA . HIS A 1 84 ? -3.087 -1.079 -4.930 1.00 93.12 84 HIS A CA 1
ATOM 703 C C . HIS A 1 84 ? -4.338 -0.560 -5.641 1.00 93.12 84 HIS A C 1
ATOM 705 O O . HIS A 1 84 ? -5.031 0.265 -5.046 1.00 93.12 84 HIS A O 1
ATOM 711 N N . ILE A 1 85 ? -4.630 -1.054 -6.846 1.00 92.62 85 ILE A N 1
ATOM 712 C CA . ILE A 1 85 ? -5.817 -0.669 -7.629 1.00 92.62 85 ILE A CA 1
ATOM 713 C C . ILE A 1 85 ? -7.086 -1.114 -6.892 1.00 92.62 85 ILE A C 1
ATOM 715 O O . ILE A 1 85 ? -7.936 -0.294 -6.555 1.00 92.62 85 ILE A O 1
ATOM 719 N N . ILE A 1 86 ? -7.170 -2.399 -6.539 1.00 90.25 86 ILE A N 1
ATOM 720 C CA . ILE A 1 86 ? -8.141 -2.918 -5.574 1.00 90.25 86 ILE A CA 1
ATOM 721 C C . ILE A 1 86 ? -7.560 -2.694 -4.174 1.00 90.25 86 ILE A C 1
ATOM 723 O O . ILE A 1 86 ? -6.533 -3.296 -3.837 1.00 90.25 86 ILE A O 1
ATOM 727 N N . PRO A 1 87 ? -8.184 -1.867 -3.316 1.00 90.38 87 PRO A N 1
ATOM 728 C CA . PRO A 1 87 ? -7.589 -1.496 -2.043 1.00 90.38 87 PRO A CA 1
ATOM 729 C C . PRO A 1 87 ? -7.316 -2.701 -1.140 1.00 90.38 87 PRO A C 1
ATOM 731 O O . PRO A 1 87 ? -8.162 -3.577 -0.964 1.00 90.38 87 PRO A O 1
ATOM 734 N N . LEU A 1 88 ? -6.168 -2.674 -0.458 1.00 91.00 88 LEU A N 1
ATOM 735 C CA . LEU A 1 88 ? -5.765 -3.685 0.528 1.00 91.00 88 LEU A CA 1
ATOM 736 C C . LEU A 1 88 ? -6.886 -4.033 1.530 1.00 91.00 88 LEU A C 1
ATOM 738 O O . LEU A 1 88 ? -7.057 -5.192 1.891 1.00 91.00 88 LEU A O 1
ATOM 742 N N . SER A 1 89 ? -7.652 -3.038 1.986 1.00 88.00 89 SER A N 1
ATOM 743 C CA . SER A 1 89 ? -8.760 -3.239 2.928 1.00 88.00 89 SER A CA 1
ATOM 744 C C . SER A 1 89 ? -9.916 -4.051 2.347 1.00 88.00 89 SER A C 1
ATOM 746 O O . SER A 1 89 ? -10.516 -4.828 3.085 1.00 88.00 89 SER A O 1
ATOM 748 N N . ILE A 1 90 ? -10.215 -3.873 1.056 1.00 87.56 90 ILE A N 1
ATOM 749 C CA . ILE A 1 90 ? -11.254 -4.628 0.349 1.00 87.56 90 ILE A CA 1
ATOM 750 C C . ILE A 1 90 ? -10.797 -6.074 0.206 1.00 87.56 90 ILE A C 1
ATOM 752 O O . ILE A 1 90 ? -11.494 -6.971 0.657 1.00 87.56 90 ILE A O 1
ATOM 756 N N . ILE A 1 91 ? -9.569 -6.298 -0.268 1.00 91.06 91 ILE A N 1
ATOM 757 C CA . ILE A 1 91 ? -9.013 -7.651 -0.430 1.00 91.06 91 ILE A CA 1
ATOM 758 C C . ILE A 1 91 ? -9.016 -8.415 0.899 1.00 91.06 91 ILE A C 1
ATOM 760 O O . ILE A 1 91 ? -9.421 -9.571 0.953 1.00 91.06 91 ILE A O 1
ATOM 764 N N . ILE A 1 92 ? -8.607 -7.771 1.995 1.00 90.88 92 ILE A N 1
ATOM 765 C CA . ILE A 1 92 ? -8.634 -8.397 3.324 1.00 90.88 92 ILE A CA 1
ATOM 766 C C . ILE A 1 92 ? -10.054 -8.811 3.727 1.00 90.88 92 ILE A C 1
ATOM 768 O O . ILE A 1 92 ? -10.221 -9.852 4.361 1.00 90.88 92 ILE A O 1
ATOM 772 N N . CYS A 1 93 ? -11.056 -7.999 3.388 1.00 86.06 93 CYS A N 1
ATOM 773 C CA . CYS A 1 93 ? -12.450 -8.256 3.728 1.00 86.06 93 CYS A CA 1
ATOM 774 C C . CYS A 1 93 ? -13.033 -9.390 2.877 1.00 86.06 93 CYS A C 1
ATOM 776 O O . CYS A 1 93 ? -13.479 -10.389 3.435 1.00 86.06 93 CYS A O 1
ATOM 778 N N . GLU A 1 94 ? -12.944 -9.266 1.551 1.00 88.12 94 GLU A N 1
ATOM 779 C CA . GLU A 1 94 ? -13.506 -10.221 0.587 1.00 88.12 94 GLU A CA 1
ATOM 780 C C . GLU A 1 94 ? -12.887 -11.614 0.738 1.00 88.12 94 GLU A C 1
ATOM 782 O O . GLU A 1 94 ? -13.588 -12.618 0.843 1.00 88.12 94 GLU A O 1
ATOM 787 N N . PHE A 1 95 ? -11.558 -11.686 0.857 1.00 90.81 95 PHE A N 1
ATOM 788 C CA . PHE A 1 95 ? -10.841 -12.956 1.005 1.00 90.81 95 PHE A CA 1
ATOM 789 C C . PHE A 1 95 ? -10.695 -13.403 2.465 1.00 90.81 95 PHE A C 1
ATOM 791 O O . PHE A 1 95 ? -9.946 -14.339 2.747 1.00 90.81 95 PHE A O 1
ATOM 798 N N . LYS A 1 96 ? -11.385 -12.734 3.403 1.00 91.12 96 LYS A N 1
ATOM 799 C CA . LYS A 1 96 ? -11.414 -13.068 4.838 1.00 91.12 96 LYS A CA 1
ATOM 800 C C . LYS A 1 96 ? -10.014 -13.297 5.431 1.00 91.12 96 LYS A C 1
ATOM 802 O O . LYS A 1 96 ? -9.804 -14.208 6.230 1.00 91.12 96 LYS A O 1
ATOM 807 N N . VAL A 1 97 ? -9.050 -12.457 5.052 1.00 92.06 97 VAL A N 1
ATOM 808 C CA . VAL A 1 97 ? -7.653 -12.545 5.504 1.00 92.06 97 VAL A CA 1
ATOM 809 C C . VAL A 1 97 ? -7.577 -12.105 6.966 1.00 92.06 97 VAL A C 1
ATOM 811 O O . VAL A 1 97 ? -7.757 -10.926 7.270 1.00 92.06 97 VAL A O 1
ATOM 814 N N . LYS A 1 98 ? -7.295 -13.031 7.888 1.00 91.62 98 LYS A N 1
ATOM 815 C CA . LYS A 1 98 ? -7.258 -12.736 9.335 1.00 91.62 98 LYS A CA 1
ATOM 816 C C . LYS A 1 98 ? -5.839 -12.703 9.894 1.00 91.62 98 LYS A C 1
ATOM 818 O O . LYS A 1 98 ? -5.575 -12.002 10.871 1.00 91.62 98 LYS A O 1
ATOM 823 N N . THR A 1 99 ? -4.911 -13.424 9.269 1.00 93.75 99 THR A N 1
ATOM 824 C CA . THR A 1 99 ? -3.535 -13.580 9.748 1.00 93.75 99 THR A CA 1
ATOM 825 C C . THR A 1 99 ? -2.494 -13.237 8.681 1.00 93.75 99 THR A C 1
ATOM 827 O O . THR A 1 99 ? -2.782 -13.075 7.495 1.00 93.75 99 THR A O 1
ATOM 830 N N . ILE A 1 100 ? -1.230 -13.146 9.103 1.00 94.50 100 ILE A N 1
ATOM 831 C CA . ILE A 1 100 ? -0.090 -12.968 8.190 1.00 94.50 100 ILE A CA 1
ATOM 832 C C . ILE A 1 100 ? 0.157 -14.214 7.332 1.00 94.50 100 ILE A C 1
ATOM 834 O O . ILE A 1 100 ? 0.645 -14.100 6.206 1.00 94.50 100 ILE A O 1
ATOM 838 N N . SER A 1 101 ? -0.198 -15.395 7.844 1.00 95.12 101 SER A N 1
ATOM 839 C CA . SER A 1 101 ? -0.150 -16.637 7.073 1.00 95.12 101 SER A CA 1
ATOM 840 C C . SER A 1 101 ? -1.162 -16.598 5.926 1.00 95.12 101 SER A C 1
ATOM 842 O O . SER A 1 101 ? -0.786 -16.827 4.775 1.00 95.12 101 SER A O 1
ATOM 844 N N . ASP A 1 102 ? -2.399 -16.180 6.212 1.00 95.50 102 ASP A N 1
ATOM 845 C CA . ASP A 1 102 ? -3.454 -16.013 5.202 1.00 95.50 102 ASP A CA 1
ATOM 846 C C . ASP A 1 102 ? -3.030 -14.989 4.149 1.00 95.50 102 ASP A C 1
ATOM 848 O O . ASP A 1 102 ? -3.101 -15.248 2.948 1.00 95.50 102 ASP A O 1
ATOM 852 N N . ALA A 1 103 ? -2.489 -13.849 4.597 1.00 95.69 103 ALA A N 1
ATOM 853 C CA . ALA A 1 103 ? -2.004 -12.811 3.699 1.00 95.69 103 ALA A CA 1
ATOM 854 C C . ALA A 1 103 ? -0.918 -13.354 2.765 1.00 95.69 103 ALA A C 1
ATOM 856 O O . ALA A 1 103 ? -0.943 -13.071 1.573 1.00 95.69 103 ALA A O 1
ATOM 857 N N . ARG A 1 104 ? 0.009 -14.189 3.260 1.00 96.06 104 ARG A N 1
ATOM 858 C CA . ARG A 1 104 ? 1.051 -14.807 2.425 1.00 96.06 104 ARG A CA 1
ATOM 859 C C . ARG A 1 104 ? 0.456 -15.690 1.320 1.00 96.06 104 ARG A C 1
ATOM 861 O O . ARG A 1 104 ? 1.037 -15.716 0.235 1.00 96.06 104 ARG A O 1
ATOM 868 N N . LYS A 1 105 ? -0.666 -16.369 1.566 1.00 96.31 105 LYS A N 1
ATOM 869 C CA . LYS A 1 105 ? -1.334 -17.270 0.607 1.00 96.31 105 LYS A CA 1
ATOM 870 C C . LYS A 1 105 ? -2.307 -16.551 -0.339 1.00 96.31 105 LYS A C 1
ATOM 872 O O . LYS A 1 105 ? -2.574 -17.054 -1.422 1.00 96.31 105 LYS A O 1
ATOM 877 N N . CYS A 1 106 ? -2.800 -15.368 0.025 1.00 95.94 106 CYS A N 1
ATOM 878 C CA . CYS A 1 106 ? -3.766 -14.618 -0.779 1.00 95.94 106 CYS A CA 1
ATOM 879 C C . CYS A 1 106 ? -3.127 -14.036 -2.053 1.00 95.94 106 CYS A C 1
ATOM 881 O O . CYS A 1 106 ? -2.388 -13.054 -1.994 1.00 95.94 106 CYS A O 1
ATOM 883 N N . VAL A 1 107 ? -3.417 -14.627 -3.215 1.00 95.12 107 VAL A N 1
ATOM 884 C CA . VAL A 1 107 ? -2.850 -14.213 -4.513 1.00 95.12 107 VAL A CA 1
ATOM 885 C C . VAL A 1 107 ? -3.260 -12.787 -4.893 1.00 95.12 107 VAL A C 1
ATOM 887 O O . VAL A 1 107 ? -2.418 -12.022 -5.358 1.00 95.12 107 VAL A O 1
ATOM 890 N N . ALA A 1 108 ? -4.506 -12.391 -4.616 1.00 94.44 108 ALA A N 1
ATOM 891 C CA . ALA A 1 108 ? -5.035 -11.065 -4.951 1.00 94.44 108 ALA A CA 1
ATOM 892 C C . ALA A 1 108 ? -4.241 -9.902 -4.318 1.00 94.44 108 ALA A C 1
ATOM 894 O O . ALA A 1 108 ? -4.134 -8.828 -4.912 1.00 94.44 108 ALA A O 1
ATOM 895 N N . LEU A 1 109 ? -3.626 -10.122 -3.147 1.00 94.81 109 LEU A N 1
ATOM 896 C CA . LEU A 1 109 ? -2.745 -9.138 -2.502 1.00 94.81 109 LEU A CA 1
ATOM 897 C C . LEU A 1 109 ? -1.445 -8.895 -3.273 1.00 94.81 109 LEU A C 1
ATOM 899 O O . LEU A 1 109 ? -0.862 -7.823 -3.163 1.00 94.81 109 LEU A O 1
ATOM 903 N N . TRP A 1 110 ? -0.966 -9.898 -4.008 1.00 97.25 110 TRP A N 1
ATOM 904 C CA . TRP A 1 110 ? 0.381 -9.912 -4.582 1.00 97.25 110 TRP A CA 1
ATOM 905 C C . TRP A 1 110 ? 0.387 -9.973 -6.105 1.00 97.25 110 TRP A C 1
ATOM 907 O O . TRP A 1 110 ? 1.454 -10.105 -6.705 1.00 97.25 110 TRP A O 1
ATOM 917 N N . ALA A 1 111 ? -0.780 -9.881 -6.739 1.00 96.88 111 ALA A N 1
ATOM 918 C CA . ALA A 1 111 ? -0.877 -9.755 -8.180 1.00 96.88 111 ALA A CA 1
ATOM 919 C C . ALA A 1 111 ? -0.220 -8.436 -8.610 1.00 96.88 111 ALA A C 1
ATOM 921 O O . ALA A 1 111 ? -0.619 -7.357 -8.169 1.00 96.88 111 ALA A O 1
ATOM 922 N N . VAL A 1 112 ? 0.795 -8.509 -9.476 1.00 97.56 112 VAL A N 1
ATOM 923 C CA . VAL A 1 112 ? 1.487 -7.311 -9.984 1.00 97.56 112 VAL A CA 1
ATOM 924 C C . VAL A 1 112 ? 0.510 -6.423 -10.755 1.00 97.56 112 VAL A C 1
ATOM 926 O O . VAL A 1 112 ? 0.549 -5.209 -10.602 1.00 97.56 112 VAL A O 1
ATOM 929 N N . GLY A 1 113 ? -0.432 -7.020 -11.496 1.00 96.56 113 GLY A N 1
ATOM 930 C CA . GLY A 1 113 ? -1.508 -6.302 -12.190 1.00 96.56 113 GLY A CA 1
ATOM 931 C C . GLY A 1 113 ? -2.423 -5.488 -11.269 1.00 96.56 113 GLY A C 1
ATOM 932 O O . GLY A 1 113 ? -3.008 -4.515 -11.716 1.00 96.56 113 GLY A O 1
ATOM 933 N N . ASN A 1 114 ? -2.492 -5.820 -9.976 1.00 95.19 114 ASN A N 1
ATOM 934 C CA . ASN A 1 114 ? -3.231 -5.045 -8.976 1.00 95.19 114 ASN A CA 1
ATOM 935 C C . ASN A 1 114 ? -2.390 -3.910 -8.350 1.00 95.19 114 ASN A C 1
ATOM 937 O O . ASN A 1 114 ? -2.829 -3.231 -7.424 1.00 95.19 114 ASN A O 1
ATOM 941 N N . GLY A 1 115 ? -1.155 -3.720 -8.809 1.00 96.50 115 GLY A N 1
ATOM 942 C CA . GLY A 1 115 ? -0.294 -2.615 -8.414 1.00 96.50 115 GLY A CA 1
ATOM 943 C C . GLY A 1 115 ? -0.120 -1.599 -9.529 1.00 96.50 115 GLY A C 1
ATOM 944 O O . GLY A 1 115 ? -0.130 -1.957 -10.705 1.00 96.50 115 GLY A O 1
ATOM 945 N N . ILE A 1 116 ? 0.090 -0.341 -9.156 1.00 97.06 116 ILE A N 1
ATOM 946 C CA . ILE A 1 116 ? 0.477 0.742 -10.062 1.00 97.06 116 ILE A CA 1
ATOM 947 C C . ILE A 1 116 ? 1.407 1.726 -9.345 1.00 97.06 116 ILE A C 1
ATOM 949 O O . ILE A 1 116 ? 1.229 2.013 -8.158 1.00 97.06 116 ILE A O 1
ATOM 953 N N . SER A 1 117 ? 2.432 2.208 -10.042 1.00 98.06 117 SER A N 1
ATOM 954 C CA . SER A 1 117 ? 3.423 3.140 -9.500 1.00 98.06 117 SER A CA 1
ATOM 955 C C . SER A 1 117 ? 2.971 4.581 -9.677 1.00 98.06 117 SER A C 1
ATOM 957 O O . SER A 1 117 ? 2.709 5.022 -10.795 1.00 98.06 117 SER A O 1
ATOM 959 N N . TYR A 1 118 ? 2.967 5.353 -8.594 1.00 96.69 118 TYR A N 1
ATOM 960 C CA . TYR A 1 118 ? 2.710 6.791 -8.644 1.00 96.69 118 TYR A CA 1
ATOM 961 C C . TYR A 1 118 ? 3.771 7.578 -7.887 1.00 96.69 118 TYR A C 1
ATOM 963 O O . TYR A 1 118 ? 4.253 7.144 -6.841 1.00 96.69 118 TYR A O 1
ATOM 971 N N . CYS A 1 119 ? 4.102 8.773 -8.382 1.00 96.31 119 CYS A N 1
ATOM 972 C CA . CYS A 1 119 ? 4.819 9.755 -7.577 1.00 96.31 119 CYS A CA 1
ATOM 973 C C . CYS A 1 119 ? 3.916 10.246 -6.439 1.00 96.31 119 CYS A C 1
ATOM 975 O O . CYS A 1 119 ? 2.685 10.179 -6.528 1.00 96.31 119 CYS A O 1
ATOM 977 N N . GLN A 1 120 ? 4.516 10.781 -5.377 1.00 93.00 120 GLN A N 1
ATOM 978 C CA . GLN A 1 120 ? 3.781 11.213 -4.185 1.00 93.00 120 GLN A CA 1
ATOM 979 C C . GLN A 1 120 ? 2.628 12.180 -4.510 1.00 93.00 120 GLN A C 1
ATOM 981 O O . GLN A 1 120 ? 1.522 12.033 -3.991 1.00 93.00 120 GLN A O 1
ATOM 986 N N . ARG A 1 121 ? 2.856 13.139 -5.419 1.00 92.56 121 ARG A N 1
ATOM 987 C CA . ARG A 1 121 ? 1.839 14.118 -5.842 1.00 92.56 121 ARG A CA 1
ATOM 988 C C . ARG A 1 121 ? 0.631 13.449 -6.496 1.00 92.56 121 ARG A C 1
ATOM 990 O O . ARG A 1 121 ? -0.503 13.788 -6.164 1.00 92.56 121 ARG A O 1
ATOM 997 N N . CYS A 1 122 ? 0.866 12.509 -7.411 1.00 93.56 122 CYS A N 1
ATOM 998 C CA . CYS A 1 122 ? -0.205 11.776 -8.088 1.00 93.56 122 CYS A CA 1
ATOM 999 C C . CYS A 1 122 ? -0.912 10.812 -7.130 1.00 93.56 122 CYS A C 1
ATOM 1001 O O . CYS A 1 122 ? -2.139 10.744 -7.127 1.00 93.56 122 CYS A O 1
ATOM 1003 N N . HIS A 1 123 ? -0.159 10.148 -6.251 1.00 90.25 123 HIS A N 1
ATOM 1004 C CA . HIS A 1 123 ? -0.717 9.244 -5.252 1.00 90.25 123 HIS A CA 1
ATOM 1005 C C . HIS A 1 123 ? -1.674 9.970 -4.291 1.00 90.25 123 HIS A C 1
ATOM 1007 O O . HIS A 1 123 ? -2.777 9.491 -4.046 1.00 90.25 123 HIS A O 1
ATOM 1013 N N . ILE A 1 124 ? -1.320 11.176 -3.827 1.00 87.00 124 ILE A N 1
ATOM 1014 C CA . ILE A 1 124 ? -2.198 12.000 -2.976 1.00 87.00 124 ILE A CA 1
ATOM 1015 C C . ILE A 1 124 ? -3.496 12.383 -3.700 1.00 87.00 124 ILE A C 1
ATOM 1017 O O . ILE A 1 124 ? -4.554 12.396 -3.073 1.00 87.00 124 ILE A O 1
ATOM 1021 N N . LYS A 1 125 ? -3.445 12.704 -5.002 1.00 86.44 125 LYS A N 1
ATOM 1022 C CA . LYS A 1 125 ? -4.655 13.034 -5.778 1.00 86.44 125 LYS A CA 1
ATOM 1023 C C . LYS A 1 125 ? -5.634 11.861 -5.810 1.00 86.44 125 LYS A C 1
ATOM 1025 O O . LYS A 1 125 ? -6.821 12.082 -5.622 1.00 86.44 125 LYS A O 1
ATOM 1030 N N . LEU A 1 126 ? -5.135 10.639 -5.973 1.00 80.19 126 LEU A N 1
ATOM 1031 C CA . LEU A 1 126 ? -5.958 9.427 -5.943 1.00 80.19 126 LEU A CA 1
ATOM 1032 C C . LEU A 1 126 ? -6.471 9.118 -4.536 1.00 80.19 126 LEU A C 1
ATOM 1034 O O . LEU A 1 126 ? -7.633 8.763 -4.351 1.00 80.19 126 LEU A O 1
ATOM 1038 N N . ASP A 1 127 ? -5.633 9.328 -3.524 1.00 73.12 127 ASP A N 1
ATOM 1039 C CA . ASP A 1 127 ? -6.003 9.103 -2.130 1.00 73.12 127 ASP A CA 1
ATOM 1040 C C . ASP A 1 127 ? -7.081 10.064 -1.624 1.00 73.12 127 ASP A C 1
ATOM 1042 O O . ASP A 1 127 ? -7.838 9.696 -0.728 1.00 73.12 127 ASP A O 1
ATOM 1046 N N . LYS A 1 128 ? -7.221 11.254 -2.218 1.00 62.00 128 LYS A N 1
ATOM 1047 C CA . LYS A 1 128 ? -8.335 12.170 -1.917 1.00 62.00 128 LYS A CA 1
ATOM 1048 C C . LYS A 1 128 ? -9.707 11.572 -2.243 1.00 62.00 128 LYS A C 1
ATOM 1050 O O . LYS A 1 128 ? -10.688 11.977 -1.630 1.00 62.00 128 LYS A O 1
ATOM 1055 N N . PHE A 1 129 ? -9.768 10.584 -3.136 1.00 57.81 129 PHE A N 1
ATOM 1056 C CA . PHE A 1 129 ? -10.991 9.847 -3.453 1.00 57.81 129 PHE A CA 1
ATOM 1057 C C . PHE A 1 129 ? -11.161 8.569 -2.610 1.00 57.81 129 PHE A C 1
ATOM 1059 O O . PHE A 1 129 ? -12.181 7.887 -2.723 1.00 57.81 129 PHE A O 1
ATOM 1066 N N . ARG A 1 130 ? -10.214 8.230 -1.713 1.00 55.97 130 ARG A N 1
ATOM 1067 C CA . ARG A 1 130 ? -10.363 7.080 -0.802 1.00 55.97 130 ARG A CA 1
ATOM 1068 C C . ARG A 1 130 ? -11.525 7.318 0.163 1.00 55.97 130 ARG A C 1
ATOM 1070 O O . ARG A 1 130 ? -11.423 8.113 1.091 1.00 55.97 130 ARG A O 1
ATOM 1077 N N . GLY A 1 131 ? -12.604 6.559 -0.029 1.00 45.81 131 GLY A N 1
ATOM 1078 C CA . GLY A 1 131 ? -13.826 6.629 0.780 1.00 45.81 131 GLY A CA 1
ATOM 1079 C C . GLY A 1 131 ? -15.019 7.262 0.063 1.00 45.81 131 GLY A C 1
ATOM 1080 O O . GLY A 1 131 ? -16.112 7.254 0.622 1.00 45.81 131 GLY A O 1
ATOM 1081 N N . ILE A 1 132 ? -14.837 7.754 -1.166 1.00 45.38 132 ILE A N 1
ATOM 1082 C CA . ILE A 1 132 ? -15.937 8.125 -2.058 1.00 45.38 132 ILE A CA 1
ATOM 1083 C C . ILE A 1 132 ? -16.266 6.887 -2.902 1.00 45.38 132 ILE A C 1
ATOM 1085 O O . ILE A 1 132 ? -15.379 6.267 -3.483 1.00 45.38 132 ILE A O 1
ATOM 1089 N N . SER A 1 133 ? -17.535 6.476 -2.903 1.00 36.81 133 SER A N 1
ATOM 1090 C CA . SER A 1 133 ? -18.026 5.375 -3.740 1.00 36.81 133 SER A CA 1
ATOM 1091 C C . SER A 1 133 ? -17.682 5.637 -5.211 1.00 36.81 133 SER A C 1
ATOM 1093 O O . SER A 1 133 ? -17.876 6.754 -5.687 1.00 36.81 133 SER A O 1
ATOM 1095 N N . ILE A 1 134 ? -17.223 4.606 -5.932 1.00 45.47 134 ILE A N 1
ATOM 1096 C CA . ILE A 1 134 ? -16.843 4.662 -7.361 1.00 45.47 134 ILE A CA 1
ATOM 1097 C C . ILE A 1 134 ? -17.968 5.259 -8.235 1.00 45.47 134 ILE A C 1
ATOM 1099 O O . ILE A 1 134 ? -17.687 5.853 -9.268 1.00 45.47 134 ILE A O 1
ATOM 1103 N N . LYS A 1 135 ? -19.226 5.226 -7.770 1.00 41.22 135 LYS A N 1
ATOM 1104 C CA . LYS A 1 135 ? -20.389 5.849 -8.429 1.00 41.22 135 LYS A CA 1
ATOM 1105 C C . LYS A 1 135 ? -20.285 7.366 -8.664 1.00 41.22 135 LYS A C 1
ATOM 1107 O O . LYS A 1 135 ? -21.040 7.883 -9.471 1.00 41.22 135 LYS A O 1
ATOM 1112 N N . ASN A 1 136 ? -19.390 8.081 -7.979 1.00 36.75 136 ASN A N 1
ATOM 1113 C CA . ASN A 1 136 ? -19.318 9.548 -8.064 1.00 36.75 136 ASN A CA 1
ATOM 1114 C C . ASN A 1 136 ? -18.155 10.069 -8.931 1.00 36.75 136 ASN A C 1
ATOM 1116 O O . ASN A 1 136 ? -17.911 11.272 -8.943 1.00 36.75 136 ASN A O 1
ATOM 1120 N N . MET A 1 137 ? -17.409 9.190 -9.613 1.00 40.47 137 MET A N 1
ATOM 1121 C CA . MET A 1 137 ? -16.237 9.570 -10.421 1.00 40.47 137 MET A CA 1
ATOM 1122 C C . MET A 1 137 ? -16.567 9.847 -11.902 1.00 40.47 137 MET A C 1
ATOM 1124 O O . MET A 1 137 ? -15.702 10.308 -12.636 1.00 40.47 137 MET A O 1
ATOM 1128 N N . GLU A 1 138 ? -17.810 9.618 -12.337 1.00 36.22 138 GLU A N 1
ATOM 1129 C CA . GLU A 1 138 ? -18.250 9.793 -13.735 1.00 36.22 138 GLU A CA 1
ATOM 1130 C C . GLU A 1 138 ? -18.767 11.209 -14.073 1.00 36.22 138 GLU A C 1
ATOM 1132 O O . GLU A 1 138 ? -19.280 11.425 -15.162 1.00 36.22 138 GLU A O 1
ATOM 1137 N N . LEU A 1 139 ? -18.638 12.200 -13.181 1.00 38.03 139 LEU A N 1
ATOM 1138 C CA . LEU A 1 139 ? -19.256 13.531 -13.359 1.00 38.03 139 LEU A CA 1
ATOM 1139 C C . LEU A 1 139 ? -18.259 14.694 -13.498 1.00 38.03 139 LEU A C 1
ATOM 1141 O O . LEU A 1 139 ? -18.594 15.838 -13.201 1.00 38.03 139 LEU A O 1
ATOM 1145 N N . SER A 1 140 ? -17.026 14.432 -13.931 1.00 32.22 140 SER A N 1
ATOM 1146 C CA . SER A 1 140 ? -16.050 15.508 -14.167 1.00 32.22 140 SER A CA 1
ATOM 1147 C C . SER A 1 140 ? -15.134 15.254 -15.366 1.00 32.22 140 SER A C 1
ATOM 1149 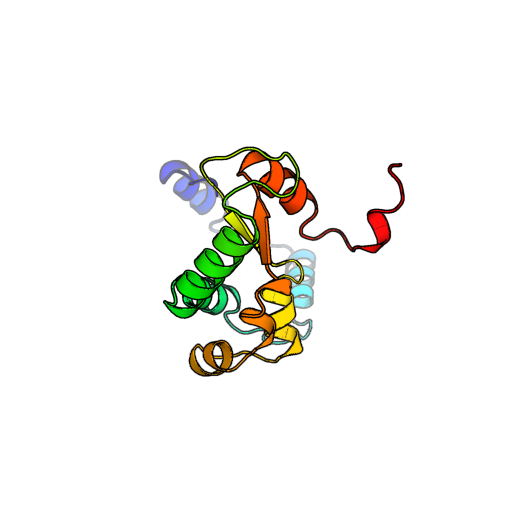O O . SER A 1 140 ? -13.913 15.396 -15.261 1.00 32.22 140 SER A O 1
ATOM 1151 N N . THR A 1 141 ? -15.736 14.845 -16.478 1.00 34.53 141 THR A N 1
ATOM 1152 C CA . THR A 1 141 ? -15.251 15.142 -17.837 1.00 34.53 141 THR A CA 1
ATOM 1153 C C . THR A 1 141 ? -16.027 16.331 -18.365 1.00 34.53 141 THR A C 1
ATOM 1155 O O . THR A 1 141 ? -15.386 17.227 -18.947 1.00 34.53 141 THR A O 1
#

Mean predicted aligned error: 12.15 Å

InterPro domains:
  IPR003615 HNH nuclease [SM00507] (58-124)
  IPR003615 HNH nuclease [cd00085] (57-90)

pLDDT: mean 84.65, std 17.39, range [32.22, 98.5]